Protein AF-M0ZXR8-F1 (afdb_monomer_lite)

Radius of gyration: 29.46 Å; chains: 1; bounding box: 79×58×106 Å

pLDDT: mean 86.89, std 20.36, range [31.92, 98.81]

Secondary structure (DSSP, 8-state):
-------------PPP---------TTTTTTTSPB---TTEEEES-HHHHHHHHHHSTTGGGSEET-EEEETTTEEEEE-SEE--TT-BHHHHEEEETTEEEE-SSGGGPPPTTSTTSS-EEEEES---EE-TTT--EE-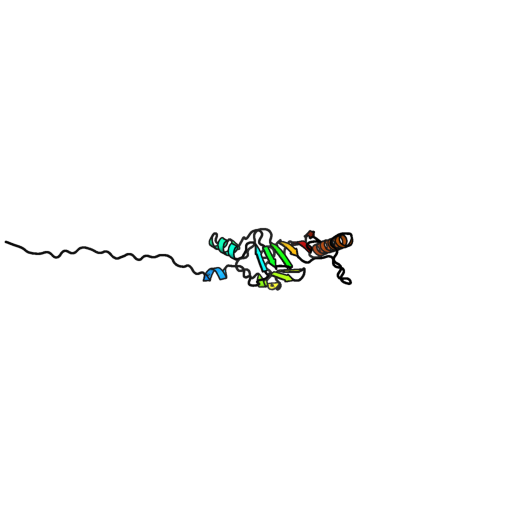SHHHHHHHHHHHHHHHHHTTEEEEEEETTTTEEEEEES--

InterPro domains:
  IPR007230 Nuclear pore complex protein Nup98-Nup96-like, autopeptidase S59 domain [PF04096] (39-180)
  IPR007230 Nuclear pore complex protein Nup98-Nup96-like, autopeptidase S59 domain [PS51434] (38-180)
  IPR036903 Nuclear pore complex protein Nup98-Nup96-like, autopeptidase S59 domain superfamily [G3DSA:3.30.1610.10] (29-180)
  IPR036903 Nuclear pore complex protein Nup98-Nup96-like, autopeptidase S59 domain superfamily [SSF82215] (32-180)
  IPR037665 Nucleoporin peptidase S59-like [PTHR23198] (9-180)

Structure (mmCIF, N/CA/C/O backbone):
data_AF-M0ZXR8-F1
#
_entry.id   AF-M0ZXR8-F1
#
loop_
_atom_site.group_PDB
_atom_site.id
_atom_site.type_symbol
_atom_site.label_atom_id
_atom_site.label_alt_id
_atom_site.label_comp_id
_atom_site.label_asym_id
_atom_site.label_entity_id
_atom_site.label_seq_id
_atom_site.pdbx_PDB_ins_code
_atom_site.Cartn_x
_atom_site.Cartn_y
_atom_site.Cartn_z
_atom_site.occupancy
_atom_site.B_iso_or_equiv
_atom_site.auth_seq_id
_atom_site.auth_comp_id
_atom_site.auth_asym_id
_atom_site.auth_atom_id
_atom_site.pdbx_PDB_model_num
ATOM 1 N N . MET A 1 1 ? -58.104 -45.113 78.382 1.00 38.00 1 MET A N 1
ATOM 2 C CA . MET A 1 1 ? -56.845 -44.381 78.116 1.00 38.00 1 MET A CA 1
ATOM 3 C C . MET A 1 1 ? -56.919 -44.000 76.639 1.00 38.00 1 MET A C 1
ATOM 5 O O . MET A 1 1 ? -57.025 -44.920 75.843 1.00 38.00 1 MET A O 1
ATOM 9 N N . HIS A 1 2 ? -57.392 -42.785 76.313 1.00 36.94 2 HIS A N 1
ATOM 10 C CA . HIS A 1 2 ? -56.573 -41.566 76.064 1.00 36.94 2 HIS A CA 1
ATOM 11 C C . HIS A 1 2 ? -55.574 -41.816 74.926 1.00 36.94 2 HIS A C 1
ATOM 13 O O . HIS A 1 2 ? -54.884 -42.825 74.977 1.00 36.94 2 HIS A O 1
ATOM 19 N N . ASP A 1 3 ? -55.375 -41.016 73.889 1.00 36.31 3 ASP A N 1
ATOM 20 C CA . ASP A 1 3 ? -55.837 -39.718 73.375 1.00 36.31 3 ASP A CA 1
ATOM 21 C C . ASP A 1 3 ? -55.445 -39.781 71.868 1.00 36.31 3 ASP A C 1
ATOM 23 O O . ASP A 1 3 ? -54.605 -40.596 71.488 1.00 36.31 3 ASP A O 1
ATOM 27 N N . GLY A 1 4 ? -56.112 -39.126 70.920 1.00 31.92 4 GLY A N 1
ATOM 28 C CA . GLY A 1 4 ? -55.901 -37.706 70.640 1.00 31.92 4 GLY A CA 1
ATOM 29 C C . GLY A 1 4 ? -54.648 -37.456 69.779 1.00 31.92 4 GLY A C 1
ATOM 30 O O . GLY A 1 4 ? -53.532 -37.596 70.262 1.00 31.92 4 GLY A O 1
ATOM 31 N N . ASP A 1 5 ? -54.892 -37.029 68.535 1.00 37.34 5 ASP A N 1
ATOM 32 C CA . ASP A 1 5 ? -54.064 -36.185 67.656 1.00 37.34 5 ASP A CA 1
ATOM 33 C C . ASP A 1 5 ? -52.634 -36.609 67.243 1.00 37.34 5 ASP A C 1
ATOM 35 O O . ASP A 1 5 ? -51.759 -36.890 68.057 1.00 37.34 5 ASP A O 1
ATOM 39 N N . LYS A 1 6 ? -52.314 -36.426 65.951 1.00 46.84 6 LYS A N 1
ATOM 40 C CA . LYS A 1 6 ? -51.612 -35.209 65.480 1.00 46.84 6 LYS A CA 1
ATOM 41 C C . LYS A 1 6 ? -51.293 -35.264 63.984 1.00 46.84 6 LYS A C 1
ATOM 43 O O . LYS A 1 6 ? -50.567 -36.123 63.496 1.00 46.84 6 LYS A O 1
ATOM 48 N N . ILE A 1 7 ? -51.811 -34.254 63.292 1.00 39.09 7 ILE A N 1
ATOM 49 C CA . ILE A 1 7 ? -51.299 -33.723 62.029 1.00 39.09 7 ILE A CA 1
ATOM 50 C C . ILE A 1 7 ? -49.836 -33.315 62.249 1.00 39.09 7 ILE A C 1
ATOM 52 O O . ILE A 1 7 ? -49.539 -32.589 63.198 1.00 39.09 7 ILE A O 1
ATOM 56 N N . VAL A 1 8 ? -48.938 -33.738 61.358 1.00 45.53 8 VAL A N 1
ATOM 57 C CA . VAL A 1 8 ? -47.576 -33.198 61.272 1.00 45.53 8 VAL A CA 1
ATOM 58 C C . VAL A 1 8 ? -47.402 -32.541 59.907 1.00 45.53 8 VAL A C 1
ATOM 60 O O . VAL A 1 8 ? -47.320 -33.205 58.878 1.00 45.53 8 VAL A O 1
ATOM 63 N N . HIS A 1 9 ? -47.351 -31.211 59.925 1.00 35.81 9 HIS A N 1
ATOM 64 C CA . HIS A 1 9 ? -46.682 -30.392 58.919 1.00 35.81 9 HIS A CA 1
ATOM 65 C C . HIS A 1 9 ? -45.171 -30.409 59.172 1.00 35.81 9 HIS A C 1
ATOM 67 O O . HIS A 1 9 ? -44.785 -30.193 60.319 1.00 35.81 9 HIS A O 1
ATOM 73 N N . ASN A 1 10 ? -44.354 -30.582 58.121 1.00 37.38 10 ASN A N 1
ATOM 74 C CA . ASN A 1 10 ? -43.147 -29.785 57.790 1.00 37.38 10 ASN A CA 1
ATOM 75 C C . ASN A 1 10 ? -42.390 -30.391 56.575 1.00 37.38 10 ASN A C 1
ATOM 77 O O . ASN A 1 10 ? -42.539 -31.586 56.340 1.00 37.38 10 ASN A O 1
ATOM 81 N N . PRO A 1 11 ? -41.460 -29.680 55.901 1.00 41.91 11 PRO A N 1
ATOM 82 C CA . PRO A 1 11 ? -41.609 -28.416 55.180 1.00 41.91 11 PRO A CA 1
ATOM 83 C C . PRO A 1 11 ? -41.109 -28.494 53.710 1.00 41.91 11 PRO A C 1
ATOM 85 O O . PRO A 1 11 ? -40.496 -29.459 53.269 1.00 41.91 11 PRO A O 1
ATOM 88 N N . LYS A 1 12 ? -41.390 -27.404 52.987 1.00 44.00 12 LYS A N 1
ATOM 89 C CA . LYS A 1 12 ? -40.785 -26.860 51.755 1.00 44.00 12 LYS A CA 1
ATOM 90 C C . LYS A 1 12 ? -39.433 -27.451 51.298 1.00 44.00 12 LYS A C 1
ATOM 92 O O . LYS A 1 12 ? -38.462 -27.372 52.042 1.00 44.00 12 LYS A O 1
ATOM 97 N N . LEU A 1 13 ? -39.359 -27.847 50.023 1.00 36.91 13 LEU A N 1
ATOM 98 C CA . LEU A 1 13 ? -38.158 -27.807 49.173 1.00 36.91 13 LEU A CA 1
ATOM 99 C C . LEU A 1 13 ? -38.618 -27.486 47.737 1.00 36.91 13 LEU A C 1
ATOM 101 O O . LEU A 1 13 ? -39.173 -28.338 47.047 1.00 36.91 13 LEU A O 1
ATOM 105 N N . GLU A 1 14 ? -38.463 -26.225 47.334 1.00 42.75 14 GLU A N 1
ATOM 106 C CA . GLU A 1 14 ? -38.521 -25.809 45.927 1.00 42.75 14 GLU A CA 1
ATOM 107 C C . GLU A 1 14 ? -37.234 -26.312 45.246 1.00 42.75 14 GLU A C 1
ATOM 109 O O . GLU A 1 14 ? -36.160 -26.114 45.819 1.00 42.75 14 GLU A O 1
ATOM 114 N N . PRO A 1 15 ? -37.284 -26.979 44.080 1.00 41.44 15 PRO A N 1
ATOM 115 C CA . PRO A 1 15 ? -36.077 -27.232 43.317 1.00 41.44 15 PRO A CA 1
ATOM 116 C C . PRO A 1 15 ? -35.700 -25.977 42.527 1.00 41.44 15 PRO A C 1
ATOM 118 O O . PRO A 1 15 ? -36.493 -25.444 41.753 1.00 41.44 15 PRO A O 1
ATOM 121 N N . GLU A 1 16 ? -34.479 -25.535 42.801 1.00 37.69 16 GLU A N 1
ATOM 122 C CA . GLU A 1 16 ? -33.816 -24.340 42.303 1.00 37.69 16 GLU A CA 1
ATOM 123 C C . GLU A 1 16 ? -33.801 -24.225 40.775 1.00 37.69 16 GLU A C 1
ATOM 125 O O . GLU A 1 16 ? -33.553 -25.188 40.045 1.00 37.69 16 GLU A O 1
ATOM 130 N N . GLU A 1 17 ? -34.021 -22.996 40.310 1.00 36.62 17 GLU A N 1
ATOM 131 C CA . GLU A 1 17 ? -33.792 -22.565 38.939 1.00 36.62 17 GLU A CA 1
ATOM 132 C C . GLU A 1 17 ? -32.300 -22.681 38.611 1.00 36.62 17 GLU A C 1
ATOM 134 O O . GLU A 1 17 ? -31.478 -21.862 39.026 1.00 36.62 17 GLU A O 1
ATOM 139 N N . THR A 1 18 ? -31.929 -23.690 37.826 1.00 38.22 18 THR A N 1
ATOM 140 C CA . THR A 1 18 ? -30.611 -23.716 37.194 1.00 38.22 18 THR A CA 1
ATOM 141 C C . THR A 1 18 ? -30.618 -22.757 36.010 1.00 38.22 18 THR A C 1
ATOM 143 O O . THR A 1 18 ? -30.897 -23.140 34.873 1.00 38.22 18 THR A O 1
ATOM 146 N N . HIS A 1 19 ? -30.297 -21.498 36.295 1.00 47.78 19 HIS A N 1
ATOM 147 C CA . HIS A 1 19 ? -29.679 -20.601 35.332 1.00 47.78 19 HIS A CA 1
ATOM 148 C C . HIS A 1 19 ? -28.328 -21.193 34.909 1.00 47.78 19 HIS A C 1
ATOM 150 O O . HIS A 1 19 ? -27.437 -21.362 35.741 1.00 47.78 19 HIS A O 1
ATOM 156 N N . HIS A 1 20 ? -2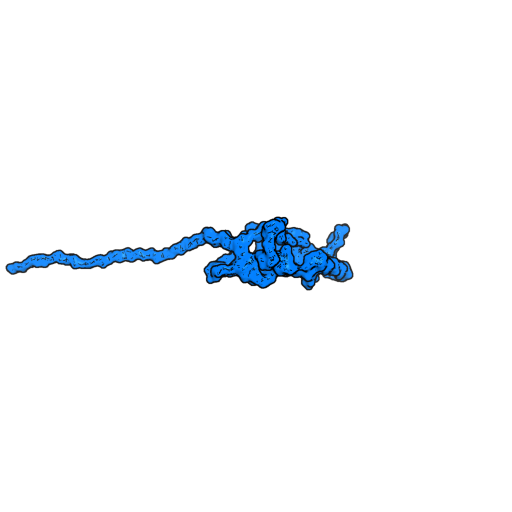8.174 -21.500 33.622 1.00 43.44 20 HIS A N 1
ATOM 157 C CA . HIS A 1 20 ? -26.862 -21.562 32.985 1.00 43.44 20 HIS A CA 1
ATOM 158 C C . HIS A 1 20 ? -26.955 -21.023 31.558 1.00 43.44 20 HIS A C 1
ATOM 160 O O . HIS A 1 20 ? -27.581 -21.611 30.679 1.00 43.44 20 HIS A O 1
ATOM 166 N N . ASP A 1 21 ? -26.327 -19.859 31.430 1.00 38.69 21 ASP A N 1
ATOM 167 C CA . ASP A 1 21 ? -25.620 -19.307 30.286 1.00 38.69 21 ASP A CA 1
ATOM 168 C C . ASP A 1 21 ? -26.398 -19.039 29.000 1.00 38.69 21 ASP A C 1
ATOM 170 O O . ASP A 1 21 ? -26.454 -19.809 28.044 1.00 38.69 21 ASP A O 1
ATOM 174 N N . ASN A 1 22 ? -26.916 -17.809 29.003 1.00 42.97 22 ASN A N 1
ATOM 175 C CA . ASN A 1 22 ? -26.918 -16.863 27.895 1.00 42.97 22 ASN A CA 1
ATOM 176 C C . ASN A 1 22 ? -25.871 -17.221 26.815 1.00 42.97 22 ASN A C 1
ATOM 178 O O . ASN A 1 22 ? -24.689 -16.893 26.927 1.00 42.97 22 ASN A O 1
ATOM 182 N N . CYS A 1 23 ? -26.320 -17.866 25.739 1.00 44.00 23 CYS A N 1
ATOM 183 C CA . CYS A 1 23 ? -25.609 -17.865 24.468 1.00 44.00 23 CYS A CA 1
ATOM 184 C C . CYS A 1 23 ? -25.709 -16.436 23.922 1.00 44.00 23 CYS A C 1
ATOM 186 O O . CYS A 1 23 ? -26.702 -16.067 23.297 1.00 44.00 23 CYS A O 1
ATOM 188 N N . GLY A 1 24 ? -24.736 -15.606 24.303 1.00 42.81 24 GLY A N 1
ATOM 189 C CA . GLY A 1 24 ? -24.628 -14.222 23.866 1.00 42.81 24 GLY A CA 1
ATOM 190 C C . GLY A 1 24 ? -24.514 -14.148 22.347 1.00 42.81 24 GLY A C 1
ATOM 191 O O . GLY A 1 24 ? -23.740 -14.885 21.741 1.00 42.81 24 GLY A O 1
ATOM 192 N N . ASP A 1 25 ? -25.325 -13.265 21.775 1.00 46.16 25 ASP A N 1
ATOM 193 C CA . ASP A 1 25 ? -25.500 -12.983 20.357 1.00 46.16 25 ASP A CA 1
ATOM 194 C C . ASP A 1 25 ? -24.196 -12.971 19.536 1.00 46.16 25 ASP A C 1
ATOM 196 O O . ASP A 1 25 ? -23.420 -12.018 19.572 1.00 46.16 25 ASP A O 1
ATOM 200 N N . ASP A 1 26 ? -24.040 -13.952 18.642 1.00 50.12 26 ASP A N 1
ATOM 201 C CA . ASP A 1 26 ? -23.112 -13.864 17.501 1.00 50.12 26 ASP A CA 1
ATOM 202 C C . ASP A 1 26 ? -23.493 -12.733 16.515 1.00 50.12 26 ASP A C 1
ATOM 204 O O . ASP A 1 26 ? -22.745 -12.424 15.591 1.00 50.12 26 ASP A O 1
ATOM 208 N N . LYS A 1 27 ? -24.651 -12.082 16.700 1.00 46.09 27 LYS A N 1
ATOM 209 C CA . LYS A 1 27 ? -25.183 -11.053 15.793 1.00 46.09 27 LYS A CA 1
ATOM 210 C C . LYS A 1 27 ? -24.618 -9.649 16.011 1.00 46.09 27 LYS A C 1
ATOM 212 O O . LYS A 1 27 ? -24.697 -8.841 15.089 1.00 46.09 27 LYS A O 1
ATOM 217 N N . ASP A 1 28 ? -24.036 -9.354 17.174 1.00 53.62 28 ASP A N 1
ATOM 218 C CA . ASP A 1 28 ? -23.503 -8.012 17.467 1.00 53.62 28 ASP A CA 1
ATOM 219 C C . ASP A 1 28 ? -22.042 -7.825 17.029 1.00 53.62 28 ASP A C 1
ATOM 221 O O . ASP A 1 28 ? -21.553 -6.697 16.938 1.00 53.62 28 ASP A O 1
ATOM 225 N N . VAL A 1 29 ? -21.341 -8.912 16.694 1.00 54.31 29 VAL A N 1
ATOM 226 C CA . VAL A 1 29 ? -19.914 -8.860 16.340 1.00 54.31 29 VAL A CA 1
ATOM 227 C C . VAL A 1 29 ? -19.693 -8.503 14.864 1.00 54.31 29 VAL A C 1
ATOM 229 O O . VAL A 1 29 ? -18.753 -7.777 14.536 1.00 54.31 29 VAL A O 1
ATOM 232 N N . ASP A 1 30 ? -20.612 -8.906 13.979 1.00 57.91 30 ASP A N 1
ATOM 233 C CA . ASP A 1 30 ? -20.586 -8.555 12.547 1.00 57.91 30 ASP A CA 1
ATOM 234 C C . ASP A 1 30 ? -20.612 -7.038 12.310 1.00 57.91 30 ASP A C 1
ATOM 236 O O . ASP A 1 30 ? -20.092 -6.540 11.312 1.00 57.91 30 ASP A O 1
ATOM 240 N N . GLY A 1 31 ? -21.194 -6.283 13.245 1.00 64.44 31 GLY A N 1
ATOM 241 C CA . GLY A 1 31 ? -21.254 -4.831 13.177 1.00 64.44 31 GLY A CA 1
ATOM 242 C C . GLY A 1 31 ? -19.972 -4.121 13.603 1.00 64.44 31 GLY A C 1
ATOM 243 O O . GLY A 1 31 ? -19.912 -2.912 13.428 1.00 64.44 31 GLY A O 1
ATOM 244 N N . ILE A 1 32 ? -18.988 -4.811 14.187 1.00 74.19 32 ILE A N 1
ATOM 245 C CA . ILE A 1 32 ? -17.777 -4.224 14.799 1.00 74.19 32 ILE A CA 1
ATOM 246 C C . ILE A 1 32 ? -16.555 -4.403 13.889 1.00 74.19 32 ILE A C 1
ATOM 248 O O . ILE A 1 32 ? -15.669 -3.545 13.847 1.00 74.19 32 ILE A O 1
ATOM 252 N N . MET A 1 33 ? -16.531 -5.493 13.127 1.00 88.12 33 MET A N 1
ATOM 253 C CA . MET A 1 33 ? -15.373 -5.889 12.338 1.00 88.12 33 MET A CA 1
ATOM 254 C C . MET A 1 33 ? -15.185 -5.078 11.057 1.00 88.12 33 MET A C 1
ATOM 256 O O . MET A 1 33 ? -16.161 -4.621 10.454 1.00 88.12 33 MET A O 1
ATOM 260 N N . PRO A 1 34 ? -13.933 -4.939 10.579 1.00 91.38 34 PRO A N 1
ATOM 261 C CA . PRO A 1 34 ? -13.697 -4.473 9.229 1.00 91.38 34 PRO A CA 1
ATOM 262 C C . PRO A 1 34 ? -14.352 -5.424 8.226 1.00 91.38 34 PRO A C 1
ATOM 264 O O . PRO A 1 34 ? -14.205 -6.647 8.291 1.00 91.38 34 PRO A O 1
ATOM 267 N N . LYS A 1 35 ? -15.056 -4.850 7.257 1.00 94.19 35 LYS A N 1
ATOM 268 C CA . LYS A 1 35 ? -15.702 -5.606 6.189 1.00 94.19 35 LYS A CA 1
ATOM 269 C C . LYS A 1 35 ? -14.688 -5.912 5.091 1.00 94.19 35 LYS A C 1
ATOM 271 O O . LYS A 1 35 ? -14.165 -4.997 4.457 1.00 94.19 35 LYS A O 1
ATOM 276 N N . LEU A 1 36 ? -14.474 -7.202 4.840 1.00 95.06 36 LEU A N 1
ATOM 277 C CA . LEU A 1 36 ? -13.673 -7.716 3.732 1.00 95.06 36 LEU A CA 1
ATOM 278 C C . LEU A 1 36 ? -14.318 -8.990 3.172 1.00 95.06 36 LEU A C 1
ATOM 280 O O . LEU A 1 36 ? -14.151 -10.068 3.733 1.00 95.06 36 LEU A O 1
ATOM 284 N N . GLN A 1 37 ? -15.084 -8.869 2.088 1.00 94.19 37 GLN A N 1
ATOM 285 C CA . GLN A 1 37 ? -15.817 -9.991 1.477 1.00 94.19 37 GLN A CA 1
ATOM 286 C C . GLN A 1 37 ? -15.118 -10.546 0.228 1.00 94.19 37 GLN A C 1
ATOM 288 O O . GLN A 1 37 ? -15.496 -11.586 -0.316 1.00 94.19 37 GLN A O 1
ATOM 293 N N . ARG A 1 38 ? -14.093 -9.848 -0.265 1.00 96.50 38 ARG A N 1
ATOM 294 C CA . ARG A 1 38 ? -13.330 -10.247 -1.450 1.00 96.50 38 ARG A CA 1
ATOM 295 C C . ARG A 1 38 ? -12.357 -11.374 -1.112 1.00 96.50 38 ARG A C 1
ATOM 297 O O . ARG A 1 38 ? -11.344 -11.148 -0.462 1.00 96.50 38 ARG A O 1
ATOM 304 N N . ALA A 1 39 ? -12.633 -12.571 -1.626 1.00 96.25 39 ALA A N 1
ATOM 305 C CA . ALA A 1 39 ? -11.856 -13.782 -1.340 1.00 96.25 39 ALA A CA 1
ATOM 306 C C . ALA A 1 39 ? -10.380 -13.731 -1.785 1.00 96.25 39 ALA A C 1
ATOM 308 O O . ALA A 1 39 ? -9.572 -14.534 -1.329 1.00 96.25 39 ALA A O 1
ATOM 309 N N . ASP A 1 40 ? -10.015 -12.823 -2.694 1.00 97.69 40 ASP A N 1
ATOM 310 C CA . ASP A 1 40 ? -8.631 -12.624 -3.129 1.00 97.69 40 ASP A CA 1
ATOM 311 C C . ASP A 1 40 ? -7.851 -11.619 -2.262 1.00 97.69 40 ASP A C 1
ATOM 313 O O . ASP A 1 40 ? -6.672 -11.370 -2.533 1.00 97.69 40 ASP A O 1
ATOM 317 N N . TYR A 1 41 ? -8.485 -11.061 -1.227 1.00 98.50 41 TYR A N 1
ATOM 318 C CA . TYR A 1 41 ? -7.882 -10.163 -0.247 1.00 98.50 41 TYR A CA 1
ATOM 319 C C . TYR A 1 41 ? -7.692 -10.856 1.099 1.00 98.50 41 TYR A C 1
ATOM 321 O O . TYR A 1 41 ? -8.385 -11.809 1.440 1.00 98.50 41 TYR A O 1
ATOM 329 N N . TYR A 1 42 ? -6.750 -10.339 1.879 1.00 98.50 42 TYR A N 1
ATOM 330 C CA . TYR A 1 42 ? -6.442 -10.821 3.217 1.00 98.50 42 TYR A CA 1
ATOM 331 C C . TYR A 1 42 ? -6.002 -9.672 4.126 1.00 98.50 42 TYR A C 1
ATOM 333 O O . TYR A 1 42 ? -5.606 -8.599 3.656 1.00 98.50 42 TYR A O 1
ATOM 341 N N . THR A 1 43 ? -6.015 -9.927 5.433 1.00 98.56 43 THR A N 1
ATOM 342 C CA . THR A 1 43 ? -5.459 -9.032 6.450 1.00 98.56 43 THR A CA 1
ATOM 343 C C . THR A 1 43 ? -4.396 -9.731 7.289 1.00 98.56 43 THR A C 1
ATOM 345 O O . THR A 1 43 ? -4.369 -10.959 7.379 1.00 98.56 43 THR A O 1
ATOM 348 N N . VAL A 1 44 ? -3.515 -8.950 7.914 1.00 98.25 44 VAL A N 1
ATOM 349 C CA . VAL A 1 44 ? -2.643 -9.421 8.999 1.00 98.25 44 VAL A CA 1
ATOM 350 C C . VAL A 1 44 ? -2.764 -8.444 10.175 1.00 98.25 44 VAL A C 1
ATOM 352 O O . VAL A 1 44 ? -2.418 -7.272 10.000 1.00 98.25 44 VAL A O 1
ATOM 355 N N . PRO A 1 45 ? -3.229 -8.890 11.356 1.00 97.38 45 PRO A N 1
ATOM 356 C CA . PRO A 1 45 ? -3.779 -10.224 11.642 1.00 97.38 45 PRO A CA 1
ATOM 357 C C . PRO A 1 45 ? -5.010 -10.593 10.782 1.00 97.38 45 PRO A C 1
ATOM 359 O O . PRO A 1 45 ? -5.687 -9.687 10.282 1.00 97.38 45 PRO A O 1
ATOM 362 N N . PRO A 1 46 ? -5.310 -11.890 10.569 1.00 96.81 46 PRO A N 1
ATOM 363 C CA . PRO A 1 46 ? -6.534 -12.324 9.889 1.00 96.81 46 PRO A CA 1
ATOM 364 C C . PRO A 1 46 ? -7.800 -11.833 10.604 1.00 96.81 46 PRO A C 1
ATOM 366 O O . PRO A 1 46 ? -7.790 -11.650 11.819 1.00 96.81 46 PRO A O 1
ATOM 369 N N . ILE A 1 47 ? -8.908 -11.676 9.871 1.00 94.12 47 ILE A N 1
ATOM 370 C CA . ILE A 1 47 ? -10.195 -11.198 10.419 1.00 94.12 47 ILE A CA 1
ATOM 371 C C . ILE A 1 47 ? -10.650 -12.021 11.638 1.00 94.12 47 ILE A C 1
ATOM 373 O O . ILE A 1 47 ? -11.097 -11.451 12.629 1.00 94.12 47 ILE A O 1
ATOM 377 N N . GLU A 1 48 ? -10.478 -13.344 11.605 1.00 93.38 48 GLU A N 1
ATOM 378 C CA . GLU A 1 48 ? -10.811 -14.249 12.718 1.00 93.38 48 GLU A CA 1
ATOM 379 C C . GLU A 1 48 ? -9.965 -13.989 13.980 1.00 93.38 48 GLU A C 1
ATOM 381 O O . GLU A 1 48 ? -10.456 -14.076 15.109 1.00 93.38 48 GLU A O 1
ATOM 386 N N . GLU A 1 49 ? -8.692 -13.625 13.804 1.00 95.06 49 GLU A N 1
ATOM 387 C CA . GLU A 1 49 ? -7.806 -13.280 14.918 1.00 95.06 49 GLU A CA 1
ATOM 388 C C . GLU A 1 49 ? -8.168 -11.909 15.493 1.00 95.06 49 GLU A C 1
ATOM 390 O O . GLU A 1 49 ? -8.210 -11.748 16.710 1.00 95.06 49 GLU A O 1
ATOM 395 N N . LEU A 1 50 ? -8.490 -10.937 14.634 1.00 94.75 50 LEU A N 1
ATOM 396 C CA . LEU A 1 50 ? -8.980 -9.627 15.065 1.00 94.75 50 LEU A CA 1
ATOM 397 C C . LEU A 1 50 ? -10.266 -9.759 15.893 1.00 94.75 50 LEU A C 1
ATOM 399 O O . LEU A 1 50 ? -10.376 -9.145 16.948 1.00 94.75 50 LEU A O 1
ATOM 403 N N . LEU A 1 51 ? -11.190 -10.619 15.453 1.00 92.69 51 LEU A N 1
ATOM 404 C CA . LEU A 1 51 ? -12.431 -10.951 16.158 1.00 92.69 51 LEU A CA 1
ATOM 405 C C . LEU A 1 51 ? -12.152 -11.506 17.556 1.00 92.69 51 LEU A C 1
ATOM 407 O O . LEU A 1 51 ? -12.765 -11.088 18.535 1.00 92.69 51 LEU A O 1
ATOM 411 N N . SER A 1 52 ? -11.227 -12.463 17.640 1.00 93.12 52 SER A N 1
ATOM 412 C CA . SER A 1 52 ? -10.843 -13.090 18.906 1.00 93.12 52 SER A CA 1
ATOM 413 C C . SER A 1 52 ? -10.220 -12.068 19.858 1.00 93.12 52 SER A C 1
ATOM 415 O O . SER A 1 52 ? -10.614 -11.989 21.017 1.00 93.12 52 SER A O 1
ATOM 417 N N . LYS A 1 53 ? -9.321 -11.218 19.349 1.00 94.06 53 LYS A N 1
ATOM 418 C CA . LYS A 1 53 ? -8.663 -10.170 20.138 1.00 94.06 53 LYS A CA 1
ATOM 419 C C . LYS A 1 53 ? -9.629 -9.095 20.625 1.00 94.06 53 LYS A C 1
ATOM 421 O O . LYS A 1 53 ? -9.519 -8.684 21.768 1.00 94.06 53 LYS A O 1
ATOM 426 N N . GLU A 1 54 ? -10.600 -8.689 19.812 1.00 93.81 54 GLU A N 1
ATOM 427 C CA . GLU A 1 54 ? -11.643 -7.739 20.224 1.00 93.81 54 GLU A CA 1
ATOM 428 C C . GLU A 1 54 ? -12.543 -8.307 21.334 1.00 93.81 54 GLU A C 1
ATOM 430 O O . GLU A 1 54 ? -12.962 -7.581 22.233 1.00 93.81 54 GLU A O 1
ATOM 435 N N . LYS A 1 55 ? -12.831 -9.617 21.294 1.00 91.88 55 LYS A N 1
ATOM 436 C CA . LYS A 1 55 ? -13.585 -10.306 22.356 1.00 91.88 55 LYS A CA 1
ATOM 437 C C . LYS A 1 55 ? -12.789 -10.404 23.663 1.00 91.88 55 LYS A C 1
ATOM 439 O O . LYS A 1 55 ? -13.391 -10.383 24.734 1.00 91.88 55 LYS A O 1
ATOM 444 N N . GLU A 1 56 ? -11.467 -10.536 23.581 1.00 93.81 56 GLU A N 1
ATOM 445 C CA . GLU A 1 56 ? -10.566 -10.579 24.742 1.00 93.81 56 GLU A CA 1
ATOM 446 C C . GLU A 1 56 ? -10.306 -9.183 25.332 1.00 93.81 56 GLU A C 1
ATOM 448 O O . GLU A 1 56 ? -10.294 -9.013 26.552 1.00 93.81 56 GLU A O 1
ATOM 453 N N . GLU A 1 57 ? -10.121 -8.183 24.471 1.00 93.12 57 GLU A N 1
ATOM 454 C CA . GLU A 1 57 ? -9.807 -6.799 24.811 1.00 93.12 57 GLU A CA 1
ATOM 455 C C . GLU A 1 57 ? -10.703 -5.850 24.003 1.00 93.12 57 GLU A C 1
ATOM 457 O O . GLU A 1 57 ? -10.456 -5.556 22.833 1.00 93.12 57 GLU A O 1
ATOM 462 N N . ALA A 1 58 ? -11.759 -5.349 24.648 1.00 91.50 58 ALA A N 1
ATOM 463 C CA . ALA A 1 58 ? -12.689 -4.423 24.014 1.00 91.50 58 ALA A CA 1
ATOM 464 C C . ALA A 1 58 ? -11.967 -3.151 23.535 1.00 91.50 58 ALA A C 1
ATOM 466 O O . ALA A 1 58 ? -11.290 -2.471 24.309 1.00 91.50 58 ALA A O 1
ATOM 467 N N . GLY A 1 59 ? -12.162 -2.803 22.265 1.00 91.62 59 GLY A N 1
ATOM 468 C CA . GLY A 1 59 ? -11.521 -1.672 21.606 1.00 91.62 59 GLY A CA 1
ATOM 469 C C . GLY A 1 59 ? -10.194 -1.999 20.924 1.00 91.62 59 GLY A C 1
ATOM 470 O O . GLY A 1 59 ? -9.608 -1.081 20.346 1.00 91.62 59 GLY A O 1
ATOM 471 N N . PHE A 1 60 ? -9.721 -3.253 20.945 1.00 94.44 60 PHE A N 1
ATOM 472 C CA . PHE A 1 60 ? -8.494 -3.688 20.263 1.00 94.44 60 PHE A CA 1
ATOM 473 C C . PHE A 1 60 ? -8.446 -3.244 18.788 1.00 94.44 60 PHE A C 1
ATOM 475 O O . PHE A 1 60 ? -7.429 -2.743 18.300 1.00 94.44 60 PHE A O 1
ATOM 482 N N . CYS A 1 61 ? -9.567 -3.356 18.071 1.00 94.25 61 CYS A N 1
ATOM 483 C CA . CYS A 1 61 ? -9.693 -2.975 16.664 1.00 94.25 61 CYS A CA 1
ATOM 484 C C . CYS A 1 61 ? -9.500 -1.472 16.406 1.00 94.25 61 CYS A C 1
ATOM 486 O O . CYS A 1 61 ? -9.280 -1.081 15.261 1.00 94.25 61 CYS A O 1
ATOM 488 N N . CYS A 1 62 ? -9.530 -0.623 17.434 1.00 94.06 62 CYS A N 1
ATOM 489 C CA . CYS A 1 62 ? -9.268 0.809 17.289 1.00 94.06 62 CYS A CA 1
ATOM 490 C C . CYS A 1 62 ? -7.764 1.142 17.237 1.00 94.06 62 CYS A C 1
ATOM 492 O O . CYS A 1 62 ? -7.398 2.270 16.915 1.00 94.06 62 CYS A O 1
ATOM 494 N N . HIS A 1 63 ? -6.883 0.197 17.578 1.00 95.31 63 HIS A N 1
ATOM 495 C CA . HIS A 1 63 ? -5.447 0.450 17.727 1.00 95.31 63 HIS A CA 1
ATOM 496 C C . HIS A 1 63 ? -4.584 -0.731 17.258 1.00 95.31 63 HIS A C 1
ATOM 498 O O . HIS A 1 63 ? -3.526 -1.031 17.816 1.00 95.31 63 HIS A O 1
ATOM 504 N N . VAL A 1 64 ? -4.991 -1.388 16.167 1.00 96.88 64 VAL A N 1
ATOM 505 C CA . VAL A 1 64 ? -4.257 -2.535 15.619 1.00 96.88 64 VAL A CA 1
ATOM 506 C C . VAL A 1 64 ? -2.908 -2.076 15.085 1.00 96.88 64 VAL A C 1
ATOM 508 O O . VAL A 1 64 ? -2.809 -1.336 14.100 1.00 96.88 64 VAL A O 1
ATOM 511 N N . LYS A 1 65 ? -1.843 -2.511 15.756 1.00 97.81 65 LYS A N 1
ATOM 512 C CA . LYS A 1 65 ? -0.476 -2.150 15.400 1.00 97.81 65 LYS A CA 1
ATOM 513 C C . LYS A 1 65 ? -0.046 -2.842 14.114 1.00 97.81 65 LYS A C 1
ATOM 515 O O . LYS A 1 65 ? -0.181 -4.056 13.988 1.00 97.81 65 LYS A O 1
ATOM 520 N N . ASP A 1 66 ? 0.577 -2.078 13.219 1.00 98.00 66 ASP A N 1
ATOM 521 C CA . ASP A 1 66 ? 1.246 -2.607 12.029 1.00 98.00 66 ASP A CA 1
ATOM 522 C C . ASP A 1 66 ? 0.303 -3.408 11.109 1.00 98.00 66 ASP A C 1
ATOM 524 O O . ASP A 1 66 ? 0.730 -4.342 10.425 1.00 98.00 66 ASP A O 1
ATOM 528 N N . PHE A 1 67 ? -0.977 -3.021 11.098 1.00 98.44 67 PHE A N 1
ATOM 529 C CA . PHE A 1 67 ? -2.046 -3.677 10.354 1.00 98.44 67 PHE A CA 1
ATOM 530 C C . PHE A 1 67 ? -1.726 -3.780 8.859 1.00 98.44 67 PHE A C 1
ATOM 532 O O . PHE A 1 67 ? -1.294 -2.809 8.230 1.00 98.44 67 PHE A O 1
ATOM 539 N N . VAL A 1 68 ? -1.963 -4.956 8.278 1.00 98.75 68 VAL A N 1
ATOM 540 C CA . VAL A 1 68 ? -1.732 -5.217 6.855 1.00 98.75 68 VAL A CA 1
ATOM 541 C C . VAL A 1 68 ? -3.039 -5.542 6.155 1.00 98.75 68 VAL A C 1
ATOM 543 O O . VAL A 1 68 ? -3.806 -6.368 6.639 1.00 98.75 68 VAL A O 1
ATOM 546 N N . VAL A 1 69 ? -3.228 -4.974 4.965 1.00 98.69 69 VAL A N 1
ATOM 547 C CA . VAL A 1 69 ? -4.223 -5.421 3.979 1.00 98.69 69 VAL A CA 1
ATOM 548 C C . VAL A 1 69 ? -3.486 -5.796 2.703 1.00 98.69 69 VAL A C 1
ATOM 550 O O . VAL A 1 69 ? -2.621 -5.050 2.242 1.00 98.69 69 VAL A O 1
ATOM 553 N N . GLY A 1 70 ? -3.807 -6.938 2.110 1.00 98.69 70 GLY A N 1
ATOM 554 C CA . GLY A 1 70 ? -3.196 -7.367 0.859 1.00 98.69 70 GLY A CA 1
ATOM 555 C C . GLY A 1 70 ? -4.167 -8.053 -0.079 1.00 98.69 70 GLY A C 1
ATOM 556 O O . GLY A 1 70 ? -5.262 -8.445 0.310 1.00 98.69 70 GLY A O 1
ATOM 557 N N . ARG A 1 71 ? -3.737 -8.187 -1.333 1.00 98.62 71 ARG A N 1
ATOM 558 C CA . ARG A 1 71 ? -4.423 -8.942 -2.380 1.00 98.62 71 ARG A CA 1
ATOM 559 C C . ARG A 1 71 ? -3.447 -9.929 -3.001 1.00 98.62 71 ARG A C 1
ATOM 561 O O . ARG A 1 71 ? -2.383 -9.537 -3.496 1.00 98.62 71 ARG A O 1
ATOM 568 N N . HIS A 1 72 ? -3.814 -11.205 -3.004 1.00 98.31 72 HIS A N 1
ATOM 569 C CA . HIS A 1 72 ? -2.961 -12.280 -3.503 1.00 98.31 72 HIS A CA 1
ATOM 570 C C . HIS A 1 72 ? -2.546 -12.036 -4.958 1.00 98.31 72 HIS A C 1
ATOM 572 O O . HIS A 1 72 ? -3.384 -11.846 -5.834 1.00 98.31 72 HIS A O 1
ATOM 578 N N . GLY A 1 73 ? -1.235 -12.028 -5.216 1.00 97.81 73 GLY A N 1
ATOM 579 C CA . GLY A 1 73 ? -0.675 -11.795 -6.550 1.00 97.81 73 GLY A CA 1
ATOM 580 C C . GLY A 1 73 ? -0.603 -10.327 -6.989 1.00 97.81 73 GLY A C 1
ATOM 581 O O . GLY A 1 73 ? -0.115 -10.066 -8.083 1.00 97.81 73 GLY A O 1
ATOM 582 N N . TYR A 1 74 ? -1.023 -9.365 -6.161 1.00 98.50 74 TYR A N 1
ATOM 583 C CA . TYR A 1 74 ? -0.967 -7.937 -6.498 1.00 98.50 74 TYR A CA 1
ATOM 584 C C . TYR A 1 74 ? -0.073 -7.133 -5.562 1.00 98.50 74 TYR A C 1
ATOM 586 O O . TYR A 1 74 ? 0.704 -6.306 -6.037 1.00 98.50 74 TYR A O 1
ATOM 594 N N . GLY A 1 75 ? -0.169 -7.358 -4.251 1.00 98.62 75 GLY A N 1
ATOM 595 C CA . GLY A 1 75 ? 0.568 -6.559 -3.280 1.00 98.62 75 GLY A CA 1
ATOM 596 C C . GLY A 1 75 ? -0.040 -6.547 -1.889 1.00 98.62 75 GLY A C 1
ATOM 597 O O . GLY A 1 75 ? -1.019 -7.235 -1.607 1.00 98.62 75 GLY A O 1
ATOM 598 N N . SER A 1 76 ? 0.562 -5.732 -1.031 1.00 98.81 76 SER A N 1
ATOM 599 C CA . SER A 1 76 ? 0.123 -5.490 0.338 1.00 98.81 76 SER A CA 1
ATOM 600 C C . SER A 1 76 ? 0.463 -4.073 0.784 1.00 98.81 76 SER A C 1
ATOM 602 O O . SER A 1 76 ? 1.446 -3.492 0.326 1.00 98.81 76 SER A O 1
ATOM 604 N N . ILE A 1 77 ? -0.309 -3.550 1.728 1.00 98.81 77 ILE A N 1
ATOM 605 C CA . ILE A 1 77 ? -0.046 -2.296 2.428 1.00 98.81 77 ILE A CA 1
ATOM 606 C C . ILE A 1 77 ? 0.056 -2.608 3.911 1.00 98.81 77 ILE A C 1
ATOM 608 O O . ILE A 1 77 ? -0.865 -3.193 4.474 1.00 98.81 77 ILE A O 1
ATOM 612 N N . LYS A 1 78 ? 1.162 -2.201 4.531 1.00 98.81 78 LYS A N 1
ATOM 613 C CA . LYS A 1 78 ? 1.359 -2.217 5.977 1.00 98.81 78 LYS A CA 1
ATOM 614 C C . LYS A 1 78 ? 1.186 -0.800 6.515 1.00 98.81 78 LYS A C 1
ATOM 616 O O . LYS A 1 78 ? 2.040 0.051 6.269 1.00 98.81 78 LYS A O 1
ATOM 621 N N . PHE A 1 79 ? 0.113 -0.552 7.254 1.00 98.56 79 PHE A N 1
ATOM 622 C CA . PHE A 1 79 ? -0.133 0.722 7.926 1.00 98.56 79 PHE A CA 1
ATOM 623 C C . PHE A 1 79 ? 0.727 0.795 9.186 1.00 98.56 79 PHE A C 1
ATOM 625 O O . PHE A 1 79 ? 0.605 -0.041 10.077 1.00 98.56 79 PHE A O 1
ATOM 632 N N . LEU A 1 80 ? 1.638 1.766 9.248 1.00 98.12 80 LEU A N 1
ATOM 633 C CA . LEU A 1 80 ? 2.657 1.823 10.297 1.00 98.12 80 LEU A CA 1
ATOM 634 C C . LEU A 1 80 ? 2.055 2.331 11.614 1.00 98.12 80 LEU A C 1
ATOM 636 O O . LEU A 1 80 ? 1.309 3.312 11.622 1.00 98.12 80 LEU A O 1
ATOM 640 N N . GLY A 1 81 ? 2.392 1.687 12.734 1.00 97.62 81 GLY A N 1
ATOM 641 C CA . GLY A 1 81 ? 1.843 2.045 14.047 1.00 97.62 81 GLY A CA 1
ATOM 642 C C . GLY A 1 81 ? 0.384 1.611 14.226 1.00 97.62 81 GLY A C 1
ATOM 643 O O . GLY A 1 81 ? -0.091 0.714 13.535 1.00 97.62 81 GLY A O 1
ATOM 644 N N . GLU A 1 82 ? -0.325 2.229 15.166 1.00 97.31 82 GLU A N 1
ATOM 645 C CA . GLU A 1 82 ? -1.708 1.870 15.515 1.00 97.31 82 GLU A CA 1
ATOM 646 C C . GLU A 1 82 ? -2.699 2.343 14.454 1.00 97.31 82 GLU A C 1
ATOM 648 O O . GLU A 1 82 ? -2.618 3.478 13.978 1.00 97.31 82 GLU A O 1
ATOM 653 N N . THR A 1 83 ? -3.609 1.463 14.047 1.00 96.88 83 THR A N 1
ATOM 654 C CA . THR A 1 83 ? -4.605 1.727 13.006 1.00 96.88 83 THR A CA 1
ATOM 655 C C . THR A 1 83 ? -5.989 1.403 13.539 1.00 96.88 83 THR A C 1
ATOM 657 O O . THR A 1 83 ? -6.225 0.282 13.990 1.00 96.88 83 THR A O 1
ATOM 660 N N . ASP A 1 84 ? -6.890 2.377 13.447 1.00 95.25 84 ASP A N 1
ATOM 661 C CA . ASP A 1 84 ? -8.309 2.165 13.702 1.00 95.25 84 ASP A CA 1
ATOM 662 C C . ASP A 1 84 ? -8.940 1.483 12.485 1.00 95.25 84 ASP A C 1
ATOM 664 O O . ASP A 1 84 ? -8.999 2.049 11.387 1.00 95.25 84 ASP A O 1
ATOM 668 N N . ILE A 1 85 ? -9.350 0.234 12.684 1.00 94.19 85 ILE A N 1
ATOM 669 C CA . ILE A 1 85 ? -10.023 -0.598 11.686 1.00 94.19 85 ILE A CA 1
ATOM 670 C C . ILE A 1 85 ? -11.455 -0.941 12.106 1.00 94.19 85 ILE A C 1
ATOM 672 O O . ILE A 1 85 ? -12.103 -1.773 11.465 1.00 94.19 85 ILE A O 1
ATOM 676 N N . TRP A 1 86 ? -11.961 -0.312 13.168 1.00 91.06 86 TRP A N 1
ATOM 677 C CA . TRP A 1 86 ? -13.311 -0.538 13.658 1.00 91.06 86 TRP A CA 1
ATOM 678 C C . TRP A 1 86 ? -14.337 -0.135 12.596 1.00 91.06 86 TRP A C 1
ATOM 680 O O . TRP A 1 86 ? -14.321 0.984 12.081 1.00 91.06 86 TRP A O 1
ATOM 690 N N . LYS A 1 87 ? -15.232 -1.068 12.238 1.00 89.62 87 LYS A N 1
ATOM 691 C CA . LYS A 1 87 ? -16.279 -0.887 11.209 1.00 89.62 87 LYS A CA 1
ATOM 692 C C . LYS A 1 87 ? -15.777 -0.441 9.831 1.00 89.62 87 LYS A C 1
ATOM 694 O O . LYS A 1 87 ? -16.545 0.087 9.023 1.00 89.62 87 LYS A O 1
ATOM 699 N N . LEU A 1 88 ? -14.493 -0.624 9.547 1.00 93.25 88 LEU A N 1
ATOM 700 C CA . LEU A 1 88 ? -13.888 -0.125 8.324 1.00 93.25 88 LEU A CA 1
ATOM 701 C C . LEU A 1 88 ? -14.277 -1.003 7.124 1.00 93.25 88 LEU A C 1
ATOM 703 O O . LEU A 1 88 ? -13.990 -2.197 7.095 1.00 93.25 88 LEU A O 1
ATOM 707 N N . ASP A 1 89 ? -14.896 -0.417 6.097 1.00 94.75 89 ASP A N 1
ATOM 708 C CA . ASP A 1 89 ? -15.208 -1.126 4.848 1.00 94.75 89 ASP A CA 1
ATOM 709 C C . ASP A 1 89 ? -13.968 -1.192 3.939 1.00 94.75 89 ASP A C 1
ATOM 711 O O . ASP A 1 89 ? -13.749 -0.322 3.089 1.00 94.75 89 ASP A O 1
ATOM 715 N N . LEU A 1 90 ? -13.151 -2.234 4.133 1.00 96.00 90 LEU A N 1
ATOM 716 C CA . LEU A 1 90 ? -11.925 -2.473 3.369 1.00 96.00 90 LEU A CA 1
ATOM 717 C C . LEU A 1 90 ? -12.207 -2.757 1.892 1.00 96.00 90 LEU A C 1
ATOM 719 O O . LEU A 1 90 ? -11.407 -2.348 1.050 1.00 96.00 90 LEU A O 1
ATOM 723 N N . ASP A 1 91 ? -13.342 -3.389 1.566 1.00 95.12 91 ASP A N 1
ATOM 724 C CA . ASP A 1 91 ? -13.739 -3.640 0.175 1.00 95.12 91 ASP A CA 1
ATOM 725 C C . ASP A 1 91 ? -13.877 -2.327 -0.607 1.00 95.12 91 ASP A C 1
ATOM 727 O O . ASP A 1 91 ? -13.481 -2.251 -1.771 1.00 95.12 91 ASP A O 1
ATOM 731 N N . SER A 1 92 ? -14.427 -1.293 0.038 1.00 94.50 92 SER A N 1
ATOM 732 C CA . SER A 1 92 ? -14.609 0.036 -0.553 1.00 94.50 92 SER A CA 1
ATOM 733 C C . SER A 1 92 ? -13.385 0.949 -0.420 1.00 94.50 92 SER A C 1
ATOM 735 O O . SER A 1 92 ? -13.180 1.841 -1.247 1.00 94.50 92 SER A O 1
ATOM 737 N N . ALA A 1 93 ? -12.566 0.753 0.614 1.00 95.81 93 ALA A N 1
ATOM 738 C CA . ALA A 1 93 ? -11.432 1.622 0.891 1.00 95.81 93 ALA A CA 1
ATOM 739 C C . ALA A 1 93 ? -10.177 1.209 0.112 1.00 95.81 93 ALA A C 1
ATOM 741 O O . ALA A 1 93 ? -9.453 2.089 -0.343 1.00 95.81 9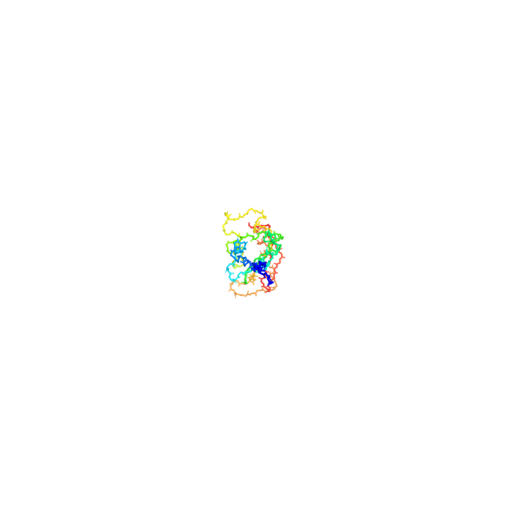3 ALA A O 1
ATOM 742 N N . VAL A 1 94 ? -9.921 -0.091 -0.082 1.00 97.62 94 VAL A N 1
ATOM 743 C CA . VAL A 1 94 ? -8.633 -0.603 -0.580 1.00 97.62 94 VAL A CA 1
ATOM 744 C C . VAL A 1 94 ? -8.780 -1.300 -1.928 1.00 97.62 94 VAL A C 1
ATOM 746 O O . VAL A 1 94 ? -9.446 -2.325 -2.068 1.00 97.62 94 VAL A O 1
ATOM 749 N N . HIS A 1 95 ? -8.087 -0.773 -2.936 1.00 98.00 95 HIS A N 1
ATOM 750 C CA . HIS A 1 95 ? -8.160 -1.279 -4.301 1.00 98.00 95 HIS A CA 1
ATOM 751 C C . HIS A 1 95 ? -6.773 -1.535 -4.877 1.00 98.00 95 HIS A C 1
ATOM 753 O O . HIS A 1 95 ? -6.067 -0.610 -5.266 1.00 98.00 95 HIS A O 1
ATOM 759 N N . PHE A 1 96 ? -6.402 -2.807 -4.999 1.00 98.25 96 PHE A N 1
ATOM 760 C CA . PHE A 1 96 ? -5.216 -3.211 -5.749 1.00 98.25 96 PHE A CA 1
ATOM 761 C C . PHE A 1 96 ? -5.546 -3.422 -7.228 1.00 98.25 96 PHE A C 1
ATOM 763 O O . PHE A 1 96 ? -6.337 -4.304 -7.583 1.00 98.25 96 PHE A O 1
ATOM 770 N N . ASN A 1 97 ? -4.860 -2.663 -8.078 1.00 96.12 97 ASN A N 1
ATOM 771 C CA . ASN A 1 97 ? -4.803 -2.802 -9.527 1.00 96.12 97 ASN A CA 1
ATOM 772 C C . ASN A 1 97 ? -3.445 -3.381 -9.951 1.00 96.12 97 ASN A C 1
ATOM 774 O O . ASN A 1 97 ? -2.549 -3.630 -9.143 1.00 96.12 97 ASN A O 1
ATOM 778 N N . HIS A 1 98 ? -3.268 -3.622 -11.248 1.00 94.19 98 HIS A N 1
ATOM 779 C CA . HIS A 1 98 ? -2.013 -4.162 -11.760 1.00 94.19 98 HIS A CA 1
ATOM 780 C C . HIS A 1 98 ? -0.840 -3.180 -11.533 1.00 94.19 98 HIS A C 1
ATOM 782 O O . HIS A 1 98 ? -0.637 -2.265 -12.334 1.00 94.19 98 HIS A O 1
ATOM 788 N N . ARG A 1 99 ? 0.019 -3.462 -10.539 1.00 94.69 99 ARG A N 1
ATOM 789 C CA . ARG A 1 99 ? 1.148 -2.606 -10.098 1.00 94.69 99 ARG A CA 1
ATOM 790 C C . ARG A 1 99 ? 0.703 -1.219 -9.619 1.00 94.69 99 ARG A C 1
ATOM 792 O O . ARG A 1 99 ? 1.398 -0.236 -9.860 1.00 94.69 99 ARG A O 1
ATOM 799 N N . GLU A 1 100 ? -0.446 -1.145 -8.969 1.00 95.81 100 GLU A N 1
ATOM 800 C CA . GLU A 1 100 ? -0.980 0.089 -8.401 1.00 95.81 100 GLU A CA 1
ATOM 801 C C . GLU A 1 100 ? -1.882 -0.266 -7.221 1.00 95.81 100 GLU A C 1
ATOM 803 O O . GLU A 1 100 ? -2.522 -1.320 -7.211 1.00 95.81 100 GLU A O 1
ATOM 808 N N . VAL A 1 101 ? -1.936 0.617 -6.231 1.00 97.19 101 VAL A N 1
ATOM 809 C CA . VAL A 1 101 ? -2.925 0.540 -5.165 1.00 97.19 101 VAL A CA 1
ATOM 810 C C . VAL A 1 101 ? -3.552 1.909 -4.963 1.00 97.19 101 VAL A C 1
ATOM 812 O O . VAL A 1 101 ? -2.863 2.922 -5.043 1.00 97.19 101 VAL A O 1
ATOM 815 N N . ILE A 1 102 ? -4.860 1.925 -4.733 1.00 96.88 102 ILE A N 1
ATOM 816 C CA . ILE A 1 102 ? -5.645 3.130 -4.488 1.00 96.88 102 ILE A CA 1
ATOM 817 C C . ILE A 1 102 ? -6.337 2.960 -3.139 1.00 96.88 102 ILE A C 1
ATOM 819 O O . ILE A 1 102 ? -6.963 1.925 -2.883 1.00 96.88 102 ILE A O 1
ATOM 823 N N . ILE A 1 103 ? -6.205 3.975 -2.287 1.00 96.94 103 ILE A N 1
ATOM 824 C CA . ILE A 1 103 ? -6.835 4.042 -0.971 1.00 96.94 103 ILE A CA 1
ATOM 825 C C . ILE A 1 103 ? -7.811 5.208 -0.977 1.00 96.94 103 ILE A C 1
ATOM 827 O O . ILE A 1 103 ? -7.423 6.327 -1.290 1.00 96.94 103 ILE A O 1
ATOM 831 N N . TYR A 1 104 ? -9.074 4.917 -0.663 1.00 95.88 104 TYR A N 1
ATOM 832 C CA . TYR A 1 104 ? -10.214 5.823 -0.822 1.00 95.88 104 TYR A CA 1
ATOM 833 C C . TYR A 1 104 ? -10.412 6.278 -2.275 1.00 95.88 104 TYR A C 1
ATOM 835 O O . TYR A 1 104 ? -10.008 7.362 -2.671 1.00 95.88 104 TYR A O 1
ATOM 843 N N . MET A 1 105 ? -11.102 5.455 -3.072 1.00 91.00 105 MET A N 1
ATOM 844 C CA . MET A 1 105 ? -11.497 5.816 -4.447 1.00 91.00 105 MET A CA 1
ATOM 845 C C . MET A 1 105 ? -12.354 7.093 -4.515 1.00 91.00 105 MET A C 1
ATOM 847 O O . MET A 1 105 ? -12.333 7.809 -5.512 1.00 91.00 105 MET A O 1
ATOM 851 N N . ASP A 1 106 ? -13.140 7.344 -3.468 1.00 89.50 106 ASP A N 1
ATOM 852 C CA . ASP A 1 106 ? -13.970 8.532 -3.308 1.00 89.50 106 ASP A CA 1
ATOM 853 C C . ASP A 1 106 ? -13.298 9.476 -2.304 1.00 89.50 106 ASP A C 1
ATOM 855 O O . ASP A 1 106 ? -13.332 9.232 -1.096 1.00 89.50 106 ASP A O 1
ATOM 859 N N . GLU A 1 107 ? -12.699 10.558 -2.806 1.00 89.06 107 GLU A N 1
ATOM 860 C CA . GLU A 1 107 ? -12.017 11.576 -1.994 1.00 89.06 107 GLU A CA 1
ATOM 861 C C . GLU A 1 107 ? -12.933 12.194 -0.926 1.00 89.06 107 GLU A C 1
ATOM 863 O O . GLU A 1 107 ? -12.455 12.604 0.125 1.00 89.06 107 GLU A O 1
ATOM 868 N N . SER A 1 108 ? -14.258 12.211 -1.127 1.00 92.38 108 SER A N 1
ATOM 869 C CA . SER A 1 108 ? -15.189 12.720 -0.109 1.00 92.38 108 SER A CA 1
ATOM 870 C C . SER A 1 108 ? -15.301 11.812 1.121 1.00 92.38 108 SER A C 1
ATOM 872 O O . SER A 1 108 ? -15.733 12.260 2.183 1.00 92.38 108 SER A O 1
ATOM 874 N N . LYS A 1 109 ? -14.894 10.543 0.992 1.00 89.50 109 LYS A N 1
ATOM 875 C CA . LYS A 1 109 ? -14.849 9.551 2.076 1.00 89.50 109 LYS A CA 1
ATOM 876 C C . LYS A 1 109 ? -13.462 9.416 2.696 1.00 89.50 109 LYS A C 1
ATOM 878 O O . LYS A 1 109 ? -13.312 8.680 3.671 1.00 89.50 109 LYS A O 1
ATOM 883 N N . LYS A 1 110 ? -12.453 10.087 2.134 1.00 94.81 110 LYS A N 1
ATOM 884 C CA . LYS A 1 110 ? -11.093 10.082 2.664 1.00 94.81 110 LYS A CA 1
ATOM 885 C C . LYS A 1 110 ? -11.070 10.878 3.978 1.00 94.81 110 LYS A C 1
ATOM 887 O O . LYS A 1 110 ? -11.397 12.066 3.976 1.00 94.81 110 LYS A O 1
ATOM 892 N N . PRO A 1 111 ? -10.713 10.252 5.111 1.00 95.25 111 PRO A N 1
ATOM 893 C CA . PRO A 1 111 ? -10.631 10.948 6.386 1.00 95.25 111 PRO A CA 1
ATOM 894 C C . PRO A 1 111 ? -9.401 11.877 6.423 1.00 95.25 111 PRO A C 1
ATOM 896 O O . PRO A 1 111 ? -8.516 11.761 5.571 1.00 95.25 111 PRO A O 1
ATOM 899 N N . PRO A 1 112 ? -9.298 12.787 7.408 1.00 96.31 112 PRO A N 1
ATOM 900 C CA . PRO A 1 112 ? -8.095 13.590 7.620 1.00 96.31 112 PRO A CA 1
ATOM 901 C C . PRO A 1 112 ? -6.825 12.743 7.780 1.00 96.31 112 PRO A C 1
ATOM 903 O O . PRO A 1 112 ? -6.875 11.599 8.235 1.00 96.31 112 PRO A O 1
ATOM 906 N N . VAL A 1 113 ? -5.672 13.336 7.466 1.00 96.88 113 VAL A N 1
ATOM 907 C CA . VAL A 1 113 ? -4.365 12.684 7.629 1.00 96.88 113 VAL A CA 1
ATOM 908 C C . VAL A 1 113 ? -4.170 12.210 9.075 1.00 96.88 113 VAL A C 1
ATOM 910 O O . VAL A 1 113 ? -4.386 12.960 10.026 1.00 96.88 113 VAL A O 1
ATOM 913 N N . GLY A 1 114 ? -3.742 10.959 9.229 1.00 93.88 114 GLY A N 1
ATOM 914 C CA . GLY A 1 114 ? -3.555 10.258 10.497 1.00 93.88 114 GLY A CA 1
ATOM 915 C C . GLY A 1 114 ? -4.764 9.439 10.959 1.00 93.88 114 GLY A C 1
ATOM 916 O O . GLY A 1 114 ? -4.619 8.666 11.900 1.00 93.88 114 GLY A O 1
ATOM 917 N N . GLN A 1 115 ? -5.928 9.568 10.313 1.00 92.19 115 GLN A N 1
ATOM 918 C CA . GLN A 1 115 ? -7.143 8.827 10.668 1.00 92.19 115 GLN A CA 1
ATOM 919 C C . GLN A 1 115 ? -7.438 7.699 9.675 1.00 92.19 115 GLN A C 1
ATOM 921 O O . GLN A 1 115 ? -7.152 7.806 8.480 1.00 92.19 115 GLN A O 1
ATOM 926 N N . GLY A 1 116 ? -8.044 6.615 10.171 1.00 93.75 116 GLY A N 1
ATOM 927 C CA . GLY A 1 116 ? -8.336 5.424 9.374 1.00 93.75 116 GLY A CA 1
ATOM 928 C C . GLY A 1 116 ? -7.096 4.928 8.624 1.00 93.75 116 GLY A C 1
ATOM 929 O O . GLY A 1 116 ? -6.030 4.739 9.209 1.00 93.75 116 GLY A O 1
ATOM 930 N N . LEU A 1 117 ? -7.227 4.762 7.307 1.00 97.12 117 LEU A N 1
ATOM 931 C CA . LEU A 1 117 ? -6.141 4.350 6.416 1.00 97.12 117 LEU A CA 1
ATOM 932 C C . LEU A 1 117 ? -5.368 5.530 5.812 1.00 97.12 117 LEU A C 1
ATOM 934 O O . LEU A 1 117 ? -4.367 5.301 5.136 1.00 97.12 117 LEU A O 1
ATOM 938 N N . ASN A 1 118 ? -5.792 6.782 6.034 1.00 97.44 118 ASN A N 1
ATOM 939 C CA . ASN A 1 118 ? -5.119 7.959 5.484 1.00 97.44 118 ASN A CA 1
ATOM 940 C C . ASN A 1 118 ? -3.896 8.341 6.335 1.00 97.44 118 ASN A C 1
ATOM 942 O O . ASN A 1 118 ? -3.870 9.372 7.001 1.00 97.44 118 ASN A O 1
ATOM 946 N N . LYS A 1 119 ? -2.895 7.465 6.391 1.00 97.69 119 LYS A N 1
ATOM 947 C CA . LYS A 1 119 ? -1.782 7.546 7.348 1.00 97.69 119 LYS A CA 1
ATOM 948 C C . LYS A 1 119 ? -0.500 6.920 6.779 1.00 97.69 119 LYS A C 1
ATOM 950 O O . LYS A 1 119 ? -0.566 6.296 5.716 1.00 97.69 119 LYS A O 1
ATOM 955 N N . PRO A 1 120 ? 0.655 7.035 7.467 1.00 98.56 120 PRO A N 1
ATOM 956 C CA . PRO A 1 120 ? 1.901 6.468 6.971 1.00 98.56 120 PRO A CA 1
ATOM 957 C C . PRO A 1 120 ? 1.810 4.960 6.742 1.00 98.56 120 PRO A C 1
ATOM 959 O O . PRO A 1 120 ? 1.324 4.213 7.600 1.00 98.56 120 PRO A O 1
ATOM 962 N N . ALA A 1 121 ? 2.315 4.505 5.598 1.00 98.75 121 ALA A N 1
ATOM 963 C CA . ALA A 1 121 ? 2.245 3.105 5.210 1.00 98.75 121 ALA A CA 1
ATOM 964 C C . ALA A 1 121 ? 3.455 2.666 4.379 1.00 98.75 121 ALA A C 1
ATOM 966 O O . ALA A 1 121 ? 4.046 3.456 3.645 1.00 98.75 121 ALA A O 1
ATOM 967 N N . GLU A 1 122 ? 3.799 1.382 4.473 1.00 98.81 122 GLU A N 1
ATOM 968 C CA . GLU A 1 122 ? 4.736 0.699 3.583 1.00 98.81 122 GLU A CA 1
ATOM 969 C C . GLU A 1 122 ? 3.950 -0.162 2.589 1.00 98.81 122 GLU A C 1
ATOM 971 O O . GLU A 1 122 ? 3.242 -1.095 2.970 1.00 98.81 122 GLU A O 1
ATOM 976 N N . ILE A 1 123 ? 4.082 0.145 1.303 1.00 98.81 123 ILE A N 1
ATOM 977 C CA . ILE A 1 123 ? 3.407 -0.548 0.213 1.00 98.81 123 ILE A CA 1
ATOM 978 C C . ILE A 1 123 ? 4.396 -1.509 -0.434 1.00 98.81 123 ILE A C 1
ATOM 980 O O . ILE A 1 123 ? 5.541 -1.149 -0.696 1.00 98.81 123 ILE A O 1
ATOM 984 N N . THR A 1 124 ? 3.946 -2.726 -0.725 1.00 98.81 124 THR A N 1
ATOM 985 C CA . THR A 1 124 ? 4.642 -3.689 -1.584 1.00 98.81 124 THR A CA 1
ATOM 986 C C . THR A 1 124 ? 3.753 -4.017 -2.775 1.00 98.81 124 THR A C 1
ATOM 988 O O . THR A 1 124 ? 2.655 -4.538 -2.599 1.00 98.81 124 THR A O 1
ATOM 991 N N . LEU A 1 125 ? 4.222 -3.735 -3.989 1.00 98.69 125 LEU A N 1
ATOM 992 C CA . LEU A 1 125 ? 3.560 -4.098 -5.241 1.00 98.69 125 LEU A CA 1
ATOM 993 C C . LEU A 1 125 ? 4.282 -5.278 -5.891 1.00 98.69 125 LEU A C 1
ATOM 995 O O . LEU A 1 125 ? 5.506 -5.270 -6.027 1.00 98.69 125 LEU A O 1
ATOM 999 N N . LEU A 1 126 ? 3.513 -6.276 -6.319 1.00 98.44 126 LEU A N 1
ATOM 1000 C CA . LEU A 1 126 ? 3.993 -7.471 -7.008 1.00 98.44 126 LEU A CA 1
ATOM 1001 C C . LEU A 1 126 ? 3.912 -7.296 -8.529 1.00 98.44 126 LEU A C 1
ATOM 1003 O O . LEU A 1 126 ? 3.247 -6.397 -9.051 1.00 98.44 126 LEU A O 1
ATOM 1007 N N . ASN A 1 127 ? 4.580 -8.191 -9.259 1.00 96.75 127 ASN A N 1
ATOM 1008 C CA . ASN A 1 127 ? 4.626 -8.200 -10.726 1.00 96.75 127 ASN A CA 1
ATOM 1009 C C . ASN A 1 127 ? 5.174 -6.900 -11.343 1.00 96.75 127 ASN A C 1
ATOM 1011 O O . ASN A 1 127 ? 4.898 -6.569 -12.503 1.00 96.75 127 ASN A O 1
ATOM 1015 N N . VAL A 1 128 ? 5.985 -6.161 -10.587 1.00 97.50 128 VAL A N 1
ATOM 1016 C CA . VAL A 1 128 ? 6.754 -5.018 -11.073 1.00 97.50 128 VAL A CA 1
ATOM 1017 C C . VAL A 1 128 ? 8.035 -5.581 -11.673 1.00 97.50 128 VAL A C 1
ATOM 1019 O O . VAL A 1 128 ? 8.983 -5.864 -10.960 1.00 97.50 128 VAL A O 1
ATOM 1022 N N . ARG A 1 129 ? 8.044 -5.840 -12.983 1.00 95.88 129 ARG A N 1
ATOM 1023 C CA . ARG A 1 129 ? 9.170 -6.498 -13.666 1.00 95.88 129 ARG A CA 1
ATOM 1024 C C . ARG A 1 129 ? 9.723 -5.643 -14.796 1.00 95.88 129 ARG A C 1
ATOM 1026 O O . ARG A 1 129 ? 8.978 -4.958 -15.503 1.00 95.88 129 ARG A O 1
ATOM 1033 N N . CYS A 1 130 ? 11.034 -5.733 -15.008 1.00 96.50 130 CYS A N 1
ATOM 1034 C CA . CYS A 1 130 ? 11.702 -5.106 -16.142 1.00 96.50 130 CYS A CA 1
ATOM 1035 C C . CYS A 1 130 ? 11.461 -5.952 -17.400 1.00 96.50 130 CYS A C 1
ATOM 1037 O O . CYS A 1 130 ? 12.158 -6.935 -17.639 1.00 96.50 130 CYS A O 1
ATOM 1039 N N . ILE A 1 131 ? 10.452 -5.594 -18.196 1.00 95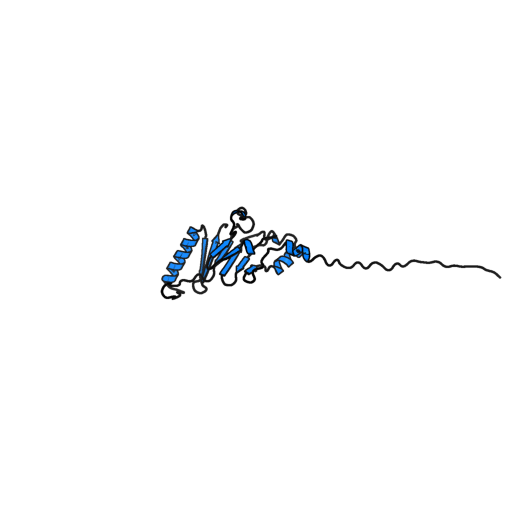.12 131 ILE A N 1
ATOM 1040 C CA . ILE A 1 131 ? 10.082 -6.320 -19.418 1.00 95.12 131 ILE A CA 1
ATOM 1041 C C . ILE A 1 131 ? 10.226 -5.391 -20.620 1.00 95.12 131 ILE A C 1
ATOM 1043 O O . ILE A 1 131 ? 9.682 -4.283 -20.638 1.00 95.12 131 ILE A O 1
ATOM 1047 N N . ASN A 1 132 ? 10.926 -5.854 -21.655 1.00 93.19 132 ASN A N 1
ATOM 1048 C CA . ASN A 1 132 ? 10.892 -5.188 -22.948 1.00 93.19 132 ASN A CA 1
ATOM 1049 C C . ASN A 1 132 ? 9.525 -5.431 -23.602 1.00 93.19 132 ASN A C 1
ATOM 1051 O O . ASN A 1 132 ? 9.193 -6.553 -23.975 1.00 93.19 132 ASN A O 1
ATOM 1055 N N . LYS A 1 133 ? 8.742 -4.361 -23.757 1.00 90.31 133 LYS A N 1
ATOM 1056 C CA . LYS A 1 133 ? 7.365 -4.428 -24.263 1.00 90.31 133 LYS A CA 1
ATOM 1057 C C . LYS A 1 133 ? 7.247 -4.935 -25.703 1.00 90.31 133 LYS A C 1
ATOM 1059 O O . LYS A 1 133 ? 6.194 -5.457 -26.041 1.00 90.31 133 LYS A O 1
ATOM 1064 N N . SER A 1 134 ? 8.274 -4.778 -26.545 1.00 92.69 134 SER A N 1
ATOM 1065 C CA . SER A 1 134 ? 8.212 -5.242 -27.938 1.00 92.69 134 SER A CA 1
ATOM 1066 C C . SER A 1 134 ? 8.572 -6.717 -28.089 1.00 92.69 134 SER A C 1
ATOM 1068 O O . SER A 1 134 ? 8.043 -7.380 -28.973 1.00 92.69 134 SER A O 1
ATOM 1070 N N . THR A 1 135 ? 9.454 -7.243 -27.234 1.00 94.19 135 THR A N 1
ATOM 1071 C CA . THR A 1 135 ? 9.944 -8.629 -27.334 1.00 94.19 135 THR A CA 1
ATOM 1072 C C . THR A 1 135 ? 9.383 -9.563 -26.267 1.00 94.19 135 THR A C 1
ATOM 1074 O O . THR A 1 135 ? 9.574 -10.770 -26.360 1.00 94.19 135 THR A O 1
ATOM 1077 N N . GLY A 1 136 ? 8.755 -9.027 -25.218 1.00 94.31 136 GLY A N 1
ATOM 1078 C CA . GLY A 1 136 ? 8.320 -9.789 -24.046 1.00 94.31 136 GLY A CA 1
ATOM 1079 C C . GLY A 1 136 ? 9.469 -10.287 -23.161 1.00 94.31 136 GLY A C 1
ATOM 1080 O O . GLY A 1 136 ? 9.219 -10.956 -22.163 1.00 94.31 136 GLY A O 1
ATOM 1081 N N . LYS A 1 137 ? 10.729 -9.967 -23.490 1.00 95.38 137 LYS A N 1
ATOM 1082 C CA . LYS A 1 137 ? 11.889 -10.421 -22.717 1.00 95.38 137 LYS A CA 1
ATOM 1083 C C . LYS A 1 137 ? 11.914 -9.756 -21.341 1.00 95.38 137 LYS A C 1
ATOM 1085 O O . LYS A 1 137 ? 11.979 -8.529 -21.246 1.00 95.38 137 LYS A O 1
ATOM 1090 N N . GLU A 1 138 ? 11.922 -10.580 -20.300 1.00 96.62 138 GLU A N 1
ATOM 1091 C CA . GLU A 1 138 ? 12.138 -10.174 -18.911 1.00 96.62 138 GLU A CA 1
ATOM 1092 C C . GLU A 1 138 ? 13.641 -10.077 -18.606 1.00 96.62 138 GLU A C 1
ATOM 1094 O O . GLU A 1 138 ? 14.433 -10.925 -19.028 1.00 96.62 138 GLU A O 1
ATOM 1099 N N . TYR A 1 139 ? 14.033 -9.038 -17.872 1.00 96.94 139 TYR A N 1
ATOM 1100 C CA . TYR A 1 139 ? 15.385 -8.837 -17.360 1.00 96.94 139 TYR A CA 1
ATOM 1101 C C . TYR A 1 139 ? 15.355 -8.920 -15.837 1.00 96.94 139 TYR A C 1
ATOM 1103 O O . TYR A 1 139 ? 14.562 -8.231 -15.193 1.00 96.94 139 TYR A O 1
ATOM 1111 N N . ARG A 1 140 ? 16.244 -9.743 -15.277 1.00 96.56 140 ARG A N 1
ATOM 1112 C CA . ARG A 1 140 ? 16.377 -9.953 -13.827 1.00 96.56 140 ARG A CA 1
ATOM 1113 C C . ARG A 1 140 ? 17.656 -9.360 -13.244 1.00 96.56 140 ARG A C 1
ATOM 1115 O O . ARG A 1 140 ? 17.744 -9.180 -12.038 1.00 96.56 140 ARG A O 1
ATOM 1122 N N . ASP A 1 141 ? 18.609 -8.989 -14.094 1.00 96.25 141 ASP A N 1
ATOM 1123 C CA . ASP A 1 141 ? 19.853 -8.335 -13.711 1.00 96.25 141 ASP A CA 1
ATOM 1124 C C . ASP A 1 141 ? 20.381 -7.385 -14.808 1.00 96.25 141 ASP A C 1
ATOM 1126 O O . ASP A 1 141 ? 19.774 -7.171 -15.867 1.00 96.25 141 ASP A O 1
ATOM 1130 N N . GLY A 1 142 ? 21.526 -6.767 -14.518 1.00 96.31 142 GLY A N 1
ATOM 1131 C CA . GLY A 1 142 ? 22.293 -5.984 -15.476 1.00 96.31 142 GLY A CA 1
ATOM 1132 C C . GLY A 1 142 ? 21.809 -4.542 -15.688 1.00 96.31 142 GLY A C 1
ATOM 1133 O O . GLY A 1 142 ? 20.927 -4.035 -14.988 1.00 96.31 142 GLY A O 1
ATOM 1134 N N . PRO A 1 143 ? 22.393 -3.836 -16.676 1.00 96.75 143 PRO A N 1
ATOM 1135 C CA . PRO A 1 143 ? 22.191 -2.396 -16.853 1.00 96.75 143 PRO A CA 1
ATOM 1136 C C . PRO A 1 143 ? 20.736 -1.980 -17.111 1.00 96.75 143 PRO A C 1
ATOM 1138 O O . PRO A 1 143 ? 20.342 -0.870 -16.756 1.00 96.75 143 PRO A O 1
ATOM 1141 N N . MET A 1 144 ? 19.930 -2.852 -17.727 1.00 95.88 144 MET A N 1
ATOM 1142 C CA . MET A 1 144 ? 18.508 -2.585 -17.978 1.00 95.88 144 MET A CA 1
ATOM 1143 C C . MET A 1 144 ? 17.699 -2.562 -16.680 1.00 95.88 144 MET A C 1
ATOM 1145 O O . MET A 1 144 ? 16.862 -1.680 -16.498 1.00 95.88 144 MET A O 1
ATOM 1149 N N . VAL A 1 145 ? 17.990 -3.487 -15.763 1.00 97.81 145 VAL A N 1
ATOM 1150 C CA . VAL A 1 145 ? 17.358 -3.534 -14.443 1.00 97.81 145 VAL A CA 1
ATOM 1151 C C . VAL A 1 145 ? 17.770 -2.338 -13.594 1.00 97.81 145 VAL A C 1
ATOM 1153 O O . VAL A 1 145 ? 16.905 -1.743 -12.959 1.00 97.81 145 VAL A O 1
ATOM 1156 N N . ASN A 1 146 ? 19.038 -1.917 -13.650 1.00 97.62 146 ASN A N 1
ATOM 1157 C CA . ASN A 1 146 ? 19.499 -0.711 -12.952 1.00 97.62 146 ASN A CA 1
ATOM 1158 C C . ASN A 1 146 ? 18.722 0.533 -13.410 1.00 97.62 146 ASN A C 1
ATOM 1160 O O . ASN A 1 146 ? 18.136 1.226 -12.587 1.00 97.62 146 ASN A O 1
ATOM 1164 N N . LYS A 1 147 ? 18.596 0.744 -14.728 1.00 97.50 147 LYS A N 1
ATOM 1165 C CA . LYS A 1 147 ? 17.794 1.851 -15.280 1.00 97.50 147 LYS A CA 1
ATOM 1166 C C . LYS A 1 147 ? 16.319 1.769 -14.884 1.00 97.50 147 LYS A C 1
ATOM 1168 O O . LYS A 1 147 ? 15.678 2.791 -14.651 1.00 97.50 147 LYS A O 1
ATOM 1173 N N . TYR A 1 148 ? 15.758 0.561 -14.836 1.00 97.88 148 TYR A N 1
ATOM 1174 C CA . TYR A 1 148 ? 14.374 0.362 -14.412 1.00 97.88 148 TYR A CA 1
ATOM 1175 C C . TYR A 1 148 ? 14.190 0.689 -12.926 1.00 97.88 148 TYR A C 1
ATOM 1177 O O . TYR A 1 148 ? 13.223 1.356 -12.571 1.00 97.88 148 TYR A O 1
ATOM 1185 N N . LYS A 1 149 ? 15.142 0.297 -12.072 1.00 98.44 149 LYS A N 1
ATOM 1186 C CA . LYS A 1 149 ? 15.171 0.679 -10.658 1.00 98.44 149 LYS A CA 1
ATOM 1187 C C . LYS A 1 149 ? 15.249 2.198 -10.494 1.00 98.44 149 LYS A C 1
ATOM 1189 O O . LYS A 1 149 ? 14.459 2.744 -9.734 1.00 98.44 149 LYS A O 1
ATOM 1194 N N . ASP A 1 150 ? 16.116 2.878 -11.244 1.00 98.38 150 ASP A N 1
ATOM 1195 C CA . ASP A 1 150 ? 16.216 4.346 -11.217 1.00 98.38 150 ASP A CA 1
ATOM 1196 C C . ASP A 1 150 ? 14.884 5.011 -11.603 1.00 98.38 150 ASP A C 1
ATOM 1198 O O . ASP A 1 150 ? 14.455 5.980 -10.977 1.00 98.38 150 ASP A O 1
ATOM 1202 N N . MET A 1 151 ? 14.172 4.449 -12.587 1.00 98.06 151 MET A N 1
ATOM 1203 C CA . MET A 1 151 ? 12.823 4.893 -12.948 1.00 98.06 151 MET A CA 1
ATOM 1204 C C . MET A 1 151 ? 11.816 4.679 -11.802 1.00 98.06 151 MET A C 1
ATOM 1206 O O . MET A 1 151 ? 10.980 5.551 -11.579 1.00 98.06 151 MET A O 1
ATOM 1210 N N . LEU A 1 152 ? 11.868 3.554 -11.077 1.00 98.25 152 LEU A N 1
ATOM 1211 C CA . LEU A 1 152 ? 10.999 3.317 -9.913 1.00 98.25 152 LEU A CA 1
ATOM 1212 C C . LEU A 1 152 ? 11.300 4.286 -8.763 1.00 98.25 152 LEU A C 1
ATOM 1214 O O . LEU A 1 152 ? 10.368 4.805 -8.157 1.00 98.25 152 LEU A O 1
ATOM 1218 N N . ILE A 1 153 ? 12.580 4.576 -8.502 1.00 98.50 153 ILE A N 1
ATOM 1219 C CA . ILE A 1 153 ? 12.996 5.591 -7.522 1.00 98.50 153 ILE A CA 1
ATOM 1220 C C . ILE A 1 153 ? 12.407 6.950 -7.905 1.00 98.50 153 ILE A C 1
ATOM 1222 O O . ILE A 1 153 ? 11.774 7.601 -7.079 1.00 98.50 153 ILE A O 1
ATOM 1226 N N . LYS A 1 154 ? 12.553 7.355 -9.173 1.00 98.31 154 LYS A N 1
ATOM 1227 C CA . LYS A 1 154 ? 12.003 8.624 -9.660 1.00 98.31 154 LYS A CA 1
ATOM 1228 C C . LYS A 1 154 ? 10.481 8.688 -9.503 1.00 98.31 154 LYS A C 1
ATOM 1230 O O . LYS A 1 154 ? 9.971 9.697 -9.037 1.00 98.31 154 LYS A O 1
ATOM 1235 N N . LYS A 1 155 ? 9.770 7.608 -9.846 1.00 97.19 155 LYS A N 1
ATOM 1236 C CA . LYS A 1 155 ? 8.310 7.525 -9.694 1.00 97.19 155 LYS A CA 1
ATOM 1237 C C . LYS A 1 155 ? 7.850 7.628 -8.246 1.00 97.19 155 LYS A C 1
ATOM 1239 O O . LYS A 1 155 ? 6.827 8.250 -8.006 1.00 97.19 155 LYS A O 1
ATOM 1244 N N . ALA A 1 156 ? 8.583 7.026 -7.307 1.00 97.31 156 ALA A N 1
ATOM 1245 C CA . ALA A 1 156 ? 8.280 7.177 -5.887 1.00 97.31 156 ALA A CA 1
ATOM 1246 C C . ALA A 1 156 ? 8.358 8.659 -5.488 1.00 97.31 156 ALA A C 1
ATOM 1248 O O . ALA A 1 156 ? 7.394 9.201 -4.963 1.00 97.31 156 ALA A O 1
ATOM 1249 N N . VAL A 1 157 ? 9.451 9.339 -5.850 1.00 97.06 157 VAL A N 1
ATOM 1250 C CA . VAL A 1 157 ? 9.638 10.769 -5.552 1.00 97.06 157 VAL A CA 1
ATOM 1251 C C . VAL A 1 157 ? 8.559 11.642 -6.203 1.00 97.06 157 VAL A C 1
ATOM 1253 O O . VAL A 1 157 ? 8.056 12.556 -5.566 1.00 97.06 157 VAL A O 1
ATOM 1256 N N . GLU A 1 158 ? 8.170 11.357 -7.450 1.00 97.06 158 GLU A N 1
ATOM 1257 C CA . GLU A 1 158 ? 7.087 12.071 -8.155 1.00 97.06 158 GLU A CA 1
ATOM 1258 C C . GLU A 1 158 ? 5.711 11.932 -7.475 1.00 97.06 158 GLU A C 1
ATOM 1260 O O . GLU A 1 158 ? 4.818 12.725 -7.760 1.00 97.06 158 GLU A O 1
ATOM 1265 N N . GLN A 1 159 ? 5.536 10.934 -6.606 1.00 93.88 159 GLN A N 1
ATOM 1266 C CA . GLN A 1 159 ? 4.309 10.660 -5.853 1.00 93.88 159 GLN A CA 1
ATOM 1267 C C . GLN A 1 159 ? 4.473 10.942 -4.351 1.00 93.88 159 GLN A C 1
ATOM 1269 O O . GLN A 1 159 ? 3.735 10.381 -3.546 1.00 93.88 159 GLN A O 1
ATOM 1274 N N . ASP A 1 160 ? 5.465 11.755 -3.966 1.00 95.94 160 ASP A N 1
ATOM 1275 C CA . ASP A 1 160 ? 5.787 12.068 -2.565 1.00 95.94 160 ASP A CA 1
ATOM 1276 C C . ASP A 1 160 ? 5.999 10.811 -1.690 1.00 95.94 160 ASP A C 1
ATOM 1278 O O . ASP A 1 160 ? 5.702 10.777 -0.491 1.00 95.94 160 ASP A O 1
ATOM 1282 N N . ALA A 1 161 ? 6.550 9.760 -2.304 1.00 97.94 161 ALA A N 1
ATOM 1283 C CA . ALA A 1 161 ? 6.857 8.484 -1.680 1.00 97.94 161 ALA A CA 1
ATOM 1284 C C . ALA A 1 161 ? 8.372 8.256 -1.539 1.00 97.94 161 ALA A C 1
ATOM 1286 O O . ALA A 1 161 ? 9.190 8.643 -2.377 1.00 97.94 161 ALA A O 1
ATOM 1287 N N . GLU A 1 162 ? 8.755 7.540 -0.486 1.00 98.38 162 GLU A N 1
ATOM 1288 C CA . GLU A 1 162 ? 10.119 7.087 -0.236 1.00 98.38 162 GLU A CA 1
ATOM 1289 C C . GL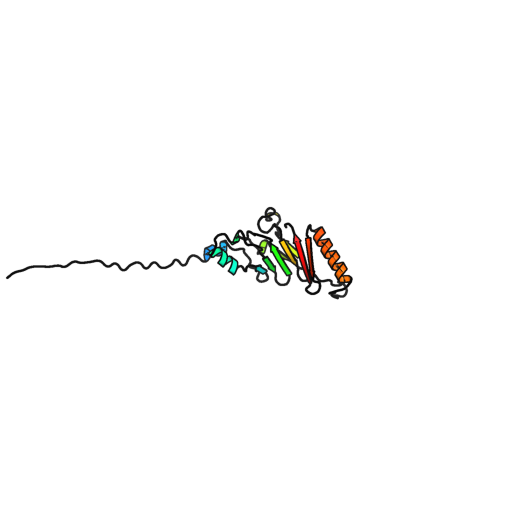U A 1 162 ? 10.331 5.707 -0.872 1.00 98.38 162 GLU A C 1
ATOM 1291 O O . GLU A 1 162 ? 9.672 4.728 -0.516 1.00 98.38 162 GLU A O 1
ATOM 1296 N N . PHE A 1 163 ? 11.282 5.590 -1.799 1.00 98.56 163 PHE A N 1
ATOM 1297 C CA . PHE A 1 163 ? 11.697 4.284 -2.310 1.00 98.56 163 PHE A CA 1
ATOM 1298 C C . PHE A 1 163 ? 12.376 3.462 -1.202 1.00 98.56 163 PHE A C 1
ATOM 1300 O O . PHE A 1 163 ? 13.349 3.920 -0.611 1.00 98.56 163 PHE A O 1
ATOM 1307 N N . VAL A 1 164 ? 11.932 2.219 -0.987 1.00 98.56 164 VAL A N 1
ATOM 1308 C CA . VAL A 1 164 ? 12.538 1.313 0.005 1.00 98.56 164 VAL A CA 1
ATOM 1309 C C . VAL A 1 164 ? 13.382 0.241 -0.676 1.00 98.56 164 VAL A C 1
ATOM 1311 O O . VAL A 1 164 ? 14.581 0.127 -0.423 1.00 98.56 164 VAL A O 1
ATOM 1314 N N . SER A 1 165 ? 12.781 -0.570 -1.549 1.00 98.56 165 SER A N 1
ATOM 1315 C CA . SER A 1 165 ? 13.501 -1.650 -2.226 1.00 98.56 165 SER A CA 1
ATOM 1316 C C . SER A 1 165 ? 12.841 -2.070 -3.535 1.00 98.56 165 SER A C 1
ATOM 1318 O O . SER A 1 165 ? 11.666 -1.812 -3.789 1.00 98.56 165 SER A O 1
ATOM 1320 N N . TYR A 1 166 ? 13.627 -2.727 -4.385 1.00 98.62 166 TYR A N 1
ATOM 1321 C CA . TYR A 1 166 ? 13.147 -3.363 -5.604 1.00 98.62 166 TYR A CA 1
ATOM 1322 C C . TYR A 1 166 ? 13.879 -4.687 -5.806 1.00 98.62 166 TYR A C 1
ATOM 1324 O O . TYR A 1 166 ? 15.109 -4.692 -5.905 1.00 98.62 166 TYR A O 1
ATOM 1332 N N . ASP A 1 167 ? 13.119 -5.776 -5.868 1.00 98.19 167 ASP A N 1
ATOM 1333 C CA . ASP A 1 167 ? 13.593 -7.111 -6.213 1.00 98.19 167 ASP A CA 1
ATOM 1334 C C . ASP A 1 167 ? 13.180 -7.438 -7.662 1.00 98.19 167 ASP A C 1
ATOM 1336 O O . ASP A 1 167 ? 11.989 -7.619 -7.935 1.00 98.19 167 ASP A O 1
ATOM 1340 N N . PRO A 1 168 ? 14.130 -7.507 -8.610 1.00 97.06 168 PRO A N 1
ATOM 1341 C CA . PRO A 1 168 ? 13.837 -7.790 -10.012 1.00 97.06 168 PRO A CA 1
ATOM 1342 C C . PRO A 1 168 ? 13.543 -9.267 -10.309 1.00 97.06 168 PRO A C 1
ATOM 1344 O O . PRO A 1 168 ? 13.014 -9.560 -11.380 1.00 97.06 168 PRO A O 1
ATOM 1347 N N . VAL A 1 169 ? 13.900 -10.190 -9.411 1.00 95.88 169 VAL A N 1
ATOM 1348 C CA . VAL A 1 169 ? 13.664 -11.631 -9.571 1.00 95.88 169 VAL A CA 1
ATOM 1349 C C . VAL A 1 169 ? 12.238 -11.960 -9.150 1.00 95.88 169 VAL A C 1
ATOM 1351 O O . VAL A 1 169 ? 11.486 -12.552 -9.925 1.00 95.88 169 VAL A O 1
ATOM 1354 N N . GLU A 1 170 ? 11.850 -11.504 -7.962 1.00 96.69 170 GLU A N 1
ATOM 1355 C CA . GLU A 1 170 ? 10.494 -11.679 -7.436 1.00 96.69 170 GLU A CA 1
ATOM 1356 C C . GLU A 1 170 ? 9.503 -10.685 -8.069 1.00 96.69 170 GLU A C 1
ATOM 1358 O O . GLU A 1 170 ? 8.290 -10.908 -8.098 1.00 96.69 170 GLU A O 1
ATOM 1363 N N . GLY A 1 171 ? 10.011 -9.586 -8.634 1.00 97.50 171 GLY A N 1
ATOM 1364 C CA . GLY A 1 171 ? 9.202 -8.509 -9.197 1.00 97.50 171 GLY A CA 1
ATOM 1365 C C . GLY A 1 171 ? 8.467 -7.717 -8.118 1.00 97.50 171 GLY A C 1
ATOM 1366 O O . GLY A 1 171 ? 7.297 -7.372 -8.302 1.00 97.50 171 GLY A O 1
ATOM 1367 N N . GLN A 1 172 ? 9.133 -7.479 -6.986 1.00 98.50 172 GLN A N 1
ATOM 1368 C CA . GLN A 1 172 ? 8.575 -6.778 -5.833 1.00 98.50 172 GLN A CA 1
ATOM 1369 C C . GLN A 1 172 ? 9.137 -5.367 -5.754 1.00 98.50 172 GLN A C 1
ATOM 1371 O O . GLN A 1 172 ? 10.349 -5.175 -5.685 1.00 98.50 172 GLN A O 1
ATOM 1376 N N . TRP A 1 173 ? 8.259 -4.372 -5.724 1.00 98.69 173 TRP A N 1
ATOM 1377 C CA . TRP A 1 173 ? 8.633 -2.985 -5.476 1.00 98.69 173 TRP A CA 1
ATOM 1378 C C . TRP A 1 173 ? 8.016 -2.514 -4.169 1.00 98.69 173 TRP A C 1
ATOM 1380 O O . TRP A 1 173 ? 6.800 -2.582 -3.995 1.00 98.69 173 TRP A O 1
ATOM 1390 N N . LYS A 1 174 ? 8.866 -2.031 -3.265 1.00 98.81 174 LYS A N 1
ATOM 1391 C CA . LYS A 1 174 ? 8.479 -1.522 -1.959 1.00 98.81 174 LYS A CA 1
ATOM 1392 C C . LYS A 1 174 ? 8.791 -0.035 -1.836 1.00 98.81 174 LYS A C 1
ATOM 1394 O O . LYS A 1 174 ? 9.896 0.404 -2.168 1.00 98.81 174 LYS A O 1
ATOM 1399 N N . PHE A 1 175 ? 7.834 0.723 -1.322 1.00 98.75 175 PHE A N 1
ATOM 1400 C CA . PHE A 1 175 ? 7.962 2.153 -1.054 1.00 98.75 175 PHE A CA 1
ATOM 1401 C C . PHE A 1 175 ? 7.097 2.554 0.143 1.00 98.75 175 PHE A C 1
ATOM 1403 O O . PHE A 1 175 ? 6.218 1.799 0.559 1.00 98.75 175 PHE A O 1
ATOM 1410 N N . ARG A 1 176 ? 7.358 3.725 0.719 1.00 98.69 176 ARG A N 1
ATOM 1411 C CA . ARG A 1 176 ? 6.591 4.282 1.836 1.00 98.69 176 ARG A CA 1
ATOM 1412 C C . ARG A 1 176 ? 5.944 5.591 1.447 1.00 98.69 176 ARG A C 1
ATOM 1414 O O . ARG A 1 176 ? 6.532 6.376 0.716 1.00 98.69 176 ARG A O 1
ATOM 1421 N N . VAL A 1 177 ? 4.759 5.829 1.981 1.00 98.44 177 VAL A N 1
ATOM 1422 C CA . VAL A 1 177 ? 4.044 7.101 1.858 1.00 98.44 177 VAL A CA 1
ATOM 1423 C C . VAL A 1 177 ? 3.787 7.662 3.245 1.00 98.44 177 VAL A C 1
ATOM 1425 O O . VAL A 1 177 ? 3.690 6.908 4.218 1.00 98.44 177 VAL A O 1
ATOM 1428 N N . SER A 1 178 ? 3.662 8.983 3.339 1.00 97.88 178 SER A N 1
ATOM 1429 C CA . SER A 1 178 ? 3.285 9.633 4.599 1.00 97.88 178 SER A CA 1
ATOM 1430 C C . SER A 1 178 ? 1.778 9.553 4.866 1.00 97.88 178 SER A C 1
ATOM 1432 O O . SER A 1 178 ? 1.378 9.604 6.024 1.00 97.88 178 SER A O 1
ATOM 1434 N N . HIS A 1 179 ? 0.956 9.456 3.816 1.00 97.38 179 HIS A N 1
ATOM 1435 C CA . HIS A 1 179 ? -0.509 9.346 3.839 1.00 97.38 179 HIS A CA 1
ATOM 1436 C C . HIS A 1 179 ? -1.031 9.083 2.403 1.00 97.38 179 HIS A C 1
ATOM 1438 O O . HIS A 1 179 ? -0.205 8.882 1.509 1.00 97.38 179 HIS A O 1
ATOM 1444 N N . PHE A 1 180 ? -2.354 9.049 2.185 1.00 94.06 180 PHE A N 1
ATOM 1445 C CA . PHE A 1 180 ? -2.999 8.740 0.895 1.00 94.06 180 PHE A CA 1
ATOM 1446 C C . PHE A 1 180 ? -3.950 9.840 0.418 1.00 94.06 180 PHE A C 1
ATOM 1448 O O . PHE A 1 180 ? -4.592 10.505 1.253 1.00 94.06 180 PHE A O 1
#

Organism: Solanum tuberosum (NCBI:txid4113)

Sequence (180 aa):
MHDGDKIVHNPKLEPEETHHDNCGDDKDVDGIMPKLQRADYYTVPPIEELLSKEKEEAGFCCHVKDFVVGRHGYGS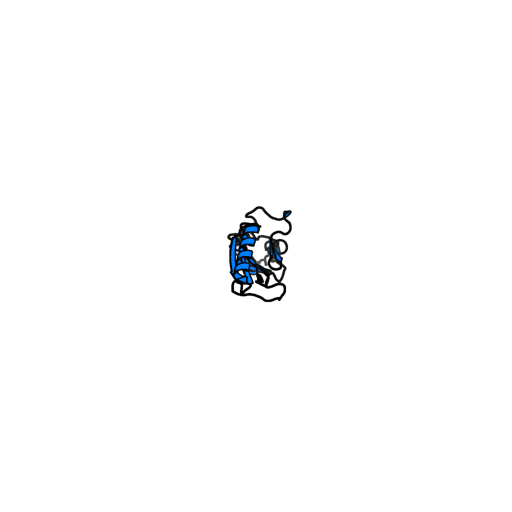IKFLGETDIWKLDLDSAVHFNHREVIIYMDESKKPPVGQGLNKPAEITLLNVRCINKSTGKEYRDGPMVNKYKDMLIKKAVEQDAEFVSYDPVEGQWKFRVSHF

Foldseek 3Di:
DDDDDDDDDDDDDDPDDPDDDDPDDPPVLVQWAADDPDPQKAKVVGRVVCSVVCVVPPCCLQFPAQIKIDGPQFWIKTAHGGARRTNHHCVQQWDGDRQDIGGHPPPVPDDPEPHHQFFKIKIKTFPQFQADPVPRDTDQDDDSVVVSVVVLCVVCVVVQKAFDDAHNVRNIGIIMHGGD